Protein AF-A0A1G6X9D0-F1 (afdb_monomer)

Foldseek 3Di:
DVVVVVVVVLCVVPPPDDPVRSQCVQQPDPDSSWGDDVPDTDDDPVVDDDDDDPDCPVPDDDPVNVPDD

Sequence (69 aa):
YSWLRVCRWLRKHHKGLSWRKLHPRAFTGSTKWEIRAGEVTLFDPTSIPSKRYRYRGAKIPTPWSSNAA

Radius of gyration: 20.31 Å; Cα contacts (8 Å, |Δi|>4): 31; chains: 1; bounding box: 30×20×63 Å

Mean predicted aligned error: 8.75 Å

pLDDT: mean 82.3, std 8.51, range [50.62, 93.06]

Organism: NCBI:txid1271860

Structure (mmCIF, N/CA/C/O backbone):
data_AF-A0A1G6X9D0-F1
#
_entry.id   AF-A0A1G6X9D0-F1
#
loop_
_atom_site.group_PDB
_atom_site.id
_atom_site.type_symbol
_atom_site.label_atom_id
_atom_site.label_alt_id
_atom_site.label_comp_id
_atom_site.label_asym_id
_atom_site.label_entity_id
_atom_site.label_seq_id
_atom_site.pdbx_PDB_ins_code
_atom_site.Cartn_x
_atom_site.Cartn_y
_atom_site.Cartn_z
_atom_site.occupancy
_atom_site.B_iso_or_equiv
_atom_site.auth_seq_id
_atom_site.auth_comp_id
_atom_site.auth_asym_id
_atom_site.auth_atom_id
_atom_site.pdbx_PDB_model_num
ATOM 1 N N . TYR A 1 1 ? -0.860 9.774 -3.356 1.00 79.62 1 TYR A N 1
ATOM 2 C CA . TYR A 1 1 ? -0.923 8.298 -3.364 1.00 79.62 1 TYR A CA 1
ATOM 3 C C . TYR A 1 1 ? -2.364 7.794 -3.345 1.00 79.62 1 TYR A C 1
ATOM 5 O O . TYR A 1 1 ? -3.216 8.445 -2.745 1.00 79.62 1 TYR A O 1
ATOM 13 N N . SER A 1 2 ? -2.640 6.659 -3.998 1.00 84.25 2 SER A N 1
ATOM 14 C CA . SER A 1 2 ? -3.971 6.026 -4.093 1.00 84.25 2 SER A CA 1
ATOM 15 C C . SER A 1 2 ? -4.525 5.585 -2.733 1.00 84.25 2 SER A C 1
ATOM 17 O O . SER A 1 2 ? -5.709 5.792 -2.466 1.00 84.25 2 SER A O 1
ATOM 19 N N . TRP A 1 3 ? -3.667 5.087 -1.836 1.00 85.69 3 TRP A N 1
ATOM 20 C CA . TRP A 1 3 ? -4.053 4.614 -0.499 1.00 85.69 3 TRP A CA 1
ATOM 21 C C . TRP A 1 3 ? -4.774 5.681 0.345 1.00 85.69 3 TRP A C 1
ATOM 23 O O . TRP A 1 3 ? -5.724 5.361 1.052 1.00 85.69 3 TRP A O 1
ATOM 33 N N . LEU A 1 4 ? -4.430 6.969 0.201 1.00 88.38 4 LEU A N 1
ATOM 34 C CA . LEU A 1 4 ? -5.119 8.065 0.901 1.00 88.38 4 LEU A CA 1
ATOM 35 C C . LEU A 1 4 ? -6.605 8.169 0.522 1.00 88.38 4 LEU A C 1
ATOM 37 O O . LEU A 1 4 ? -7.439 8.494 1.371 1.00 88.38 4 LEU A O 1
ATOM 41 N N . ARG A 1 5 ? -6.952 7.911 -0.748 1.00 92.12 5 ARG A N 1
ATOM 42 C CA . ARG A 1 5 ? -8.355 7.902 -1.199 1.00 92.12 5 ARG A CA 1
ATOM 43 C C . ARG A 1 5 ? -9.096 6.707 -0.608 1.00 92.12 5 ARG A C 1
ATOM 45 O O . ARG A 1 5 ? -10.185 6.891 -0.072 1.00 92.12 5 ARG A O 1
ATOM 52 N N . VAL A 1 6 ? -8.465 5.534 -0.610 1.00 89.56 6 VAL A N 1
ATOM 53 C CA . VAL A 1 6 ? -9.026 4.313 -0.014 1.00 89.56 6 VAL A CA 1
ATOM 54 C C . VAL A 1 6 ? -9.271 4.499 1.486 1.00 89.56 6 VAL A C 1
ATOM 56 O O . VAL A 1 6 ? -10.376 4.246 1.952 1.00 89.56 6 VAL A O 1
ATOM 59 N N . CYS A 1 7 ? -8.324 5.069 2.239 1.00 89.81 7 CYS A N 1
ATOM 60 C CA . CYS A 1 7 ? -8.515 5.386 3.661 1.00 89.81 7 CYS A CA 1
ATOM 61 C C . CYS A 1 7 ? -9.694 6.338 3.912 1.00 89.81 7 CYS A C 1
ATOM 63 O O . CYS A 1 7 ? -10.429 6.182 4.888 1.00 89.81 7 CYS A O 1
ATOM 65 N N . ARG A 1 8 ? -9.891 7.343 3.047 1.00 91.69 8 ARG A N 1
ATOM 66 C CA . ARG A 1 8 ? -11.046 8.254 3.136 1.00 91.69 8 ARG A CA 1
ATOM 67 C C . ARG A 1 8 ? -12.360 7.520 2.875 1.00 91.69 8 ARG A C 1
ATOM 69 O O . ARG A 1 8 ? -13.320 7.753 3.604 1.00 91.69 8 ARG A O 1
ATOM 76 N N . TRP A 1 9 ? -12.401 6.624 1.892 1.00 92.31 9 TRP A N 1
ATOM 77 C CA . TRP A 1 9 ? -13.576 5.791 1.631 1.00 92.31 9 TRP A CA 1
ATOM 78 C C . TRP A 1 9 ? -13.867 4.824 2.771 1.00 92.31 9 TRP A C 1
ATOM 80 O O . TRP A 1 9 ? -15.002 4.780 3.233 1.00 92.31 9 TRP A O 1
ATOM 90 N N . LEU A 1 10 ? -12.853 4.145 3.306 1.00 90.19 10 LEU A N 1
ATOM 91 C CA . LEU A 1 10 ? -13.002 3.263 4.464 1.00 90.19 10 LEU A CA 1
ATOM 92 C C . LEU A 1 10 ? -13.606 4.011 5.658 1.00 90.19 10 LEU A C 1
ATOM 94 O O . LEU A 1 10 ? -14.564 3.524 6.257 1.00 90.19 10 LEU A O 1
ATOM 98 N N . ARG A 1 11 ? -13.125 5.226 5.955 1.00 90.75 11 ARG A N 1
ATOM 99 C CA . ARG A 1 11 ? -13.715 6.077 7.003 1.00 90.75 11 ARG A CA 1
ATOM 100 C C . ARG A 1 11 ? -15.148 6.509 6.689 1.00 90.75 11 ARG A C 1
ATOM 102 O O . ARG A 1 11 ? -15.973 6.551 7.594 1.00 90.75 11 ARG A O 1
ATOM 109 N N . LYS A 1 12 ? -15.456 6.829 5.428 1.00 93.06 12 LYS A N 1
ATOM 110 C CA . LYS A 1 12 ? -16.808 7.232 5.004 1.00 93.06 12 LYS A CA 1
ATOM 111 C C . LYS A 1 12 ? -17.811 6.077 5.087 1.00 93.06 12 LYS A C 1
ATOM 113 O O . LYS A 1 12 ? -18.963 6.333 5.421 1.00 93.06 12 LYS A O 1
ATOM 118 N N . HIS A 1 13 ? -17.390 4.849 4.787 1.00 91.00 13 HIS A N 1
ATOM 119 C CA . HIS A 1 13 ? -18.232 3.654 4.877 1.00 91.00 13 HIS A CA 1
ATOM 120 C C . HIS A 1 13 ? -18.459 3.200 6.324 1.00 91.00 13 HIS A C 1
ATOM 122 O O . HIS A 1 13 ? -19.545 2.737 6.646 1.00 91.00 13 HIS A O 1
ATOM 128 N N . HIS A 1 14 ? -17.481 3.390 7.212 1.00 90.31 14 HIS A N 1
ATOM 129 C CA . HIS A 1 14 ? -17.565 2.979 8.617 1.00 90.31 14 HIS A CA 1
ATOM 130 C C . HIS A 1 14 ? -17.845 4.168 9.543 1.00 90.31 14 HIS A C 1
ATOM 132 O O . HIS A 1 14 ? -17.083 4.446 10.475 1.00 90.31 14 HIS A O 1
ATOM 138 N N . LYS A 1 15 ? -18.937 4.898 9.284 1.00 87.12 15 LYS A N 1
ATOM 139 C CA . LYS A 1 15 ? -19.353 6.012 10.151 1.00 87.12 15 LYS A CA 1
ATOM 140 C C . LYS A 1 15 ? -19.641 5.485 11.562 1.00 87.12 15 LYS A C 1
ATOM 142 O O . LYS A 1 15 ? -20.347 4.498 11.719 1.00 87.12 15 LYS A O 1
ATOM 147 N N . GLY A 1 16 ? -19.069 6.130 12.578 1.00 86.88 16 GLY A N 1
ATOM 148 C CA . GLY A 1 16 ? -19.207 5.727 13.986 1.00 86.88 16 GLY A CA 1
ATOM 149 C C . GLY A 1 16 ? -18.145 4.740 14.484 1.00 86.88 16 GLY A C 1
ATOM 150 O O . GLY A 1 16 ? -18.010 4.545 15.691 1.00 86.88 16 GLY A O 1
ATOM 151 N N . LEU A 1 17 ? -17.326 4.165 13.596 1.00 90.88 17 LEU A N 1
ATOM 152 C CA . LEU A 1 17 ? -16.195 3.337 14.001 1.00 90.88 17 LEU A CA 1
ATOM 153 C C . LEU A 1 17 ? -14.927 4.192 14.114 1.00 90.88 17 LEU A C 1
ATOM 155 O O . LEU A 1 17 ? -14.542 4.895 13.179 1.00 90.88 17 LEU A O 1
ATOM 159 N N . SER A 1 18 ? -14.245 4.125 15.258 1.00 90.69 18 SER A N 1
ATOM 160 C CA . SER A 1 18 ? -12.984 4.848 15.428 1.00 90.69 18 SER A CA 1
ATOM 161 C C . SER A 1 18 ? -11.893 4.277 14.519 1.00 90.69 18 SER A C 1
ATOM 163 O O . SER A 1 18 ? -11.827 3.068 14.281 1.00 90.69 18 SER A O 1
ATOM 165 N N . TRP A 1 19 ? -10.978 5.136 14.054 1.00 88.25 19 TRP A N 1
ATOM 166 C CA . TRP A 1 19 ? -9.854 4.708 13.211 1.00 88.25 19 TRP A CA 1
ATOM 167 C C . TRP A 1 19 ? -9.013 3.612 13.877 1.00 8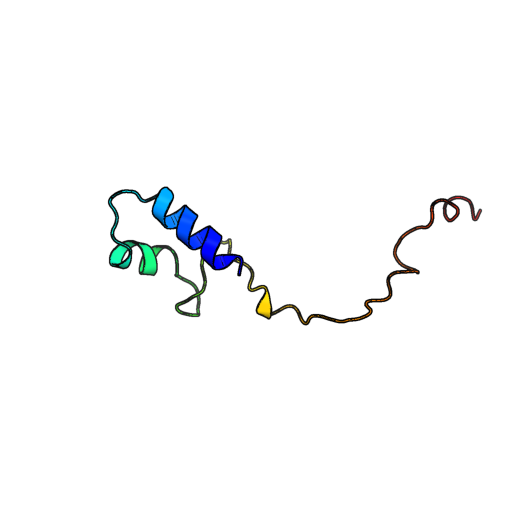8.25 19 TRP A C 1
ATOM 169 O O . TRP A 1 19 ? -8.586 2.675 13.213 1.00 88.25 19 TRP A O 1
ATOM 179 N N . ARG A 1 20 ? -8.867 3.664 15.208 1.00 89.25 20 ARG A N 1
ATOM 180 C CA . ARG A 1 20 ? -8.164 2.645 16.003 1.00 89.25 20 ARG A CA 1
ATOM 181 C C . ARG A 1 20 ? -8.781 1.247 15.876 1.00 89.25 20 ARG A C 1
ATOM 183 O O . ARG A 1 20 ? -8.056 0.265 15.954 1.00 89.25 20 ARG A O 1
ATOM 190 N N . LYS A 1 21 ? -10.101 1.154 15.677 1.00 89.75 21 LYS A N 1
ATOM 191 C CA . LYS A 1 21 ? -10.813 -0.112 15.432 1.00 89.75 21 LYS A CA 1
ATOM 192 C C . LYS A 1 21 ? -10.839 -0.482 13.948 1.00 89.75 21 LYS A C 1
ATOM 194 O O . LYS A 1 21 ? -10.800 -1.661 13.622 1.00 89.75 21 LYS A O 1
ATOM 199 N N . LEU A 1 22 ? -10.911 0.508 13.060 1.00 89.06 22 LEU A N 1
ATOM 200 C CA . LEU A 1 22 ? -10.968 0.298 11.612 1.00 89.06 22 LEU A CA 1
ATOM 201 C C . LEU A 1 22 ? -9.622 -0.153 11.030 1.00 89.06 22 LEU A C 1
ATOM 203 O O . LEU A 1 22 ? -9.586 -1.054 10.200 1.00 89.06 22 LEU A O 1
ATOM 207 N N . HIS A 1 23 ? -8.520 0.442 11.486 1.00 86.75 23 HIS A N 1
ATOM 208 C CA . HIS A 1 23 ? -7.174 0.160 10.996 1.00 86.75 23 HIS A CA 1
ATOM 209 C C . HIS A 1 23 ? -6.809 -1.335 11.058 1.00 86.75 23 HIS A C 1
ATOM 211 O O . HIS A 1 23 ? -6.533 -1.905 10.011 1.00 86.75 23 HIS A O 1
ATOM 217 N N . PRO A 1 24 ? -6.863 -2.035 12.207 1.00 86.62 24 PRO A N 1
ATOM 218 C CA . PRO A 1 24 ? -6.509 -3.459 12.246 1.00 86.62 24 PRO A CA 1
ATOM 219 C C . PRO A 1 24 ? -7.435 -4.358 11.405 1.00 86.62 24 PRO A C 1
ATOM 221 O O . PRO A 1 24 ? -7.044 -5.462 11.048 1.00 86.62 24 PRO A O 1
ATOM 224 N N . ARG A 1 25 ? -8.652 -3.900 11.077 1.00 85.81 25 ARG A N 1
ATOM 225 C CA . ARG A 1 25 ? -9.618 -4.658 10.262 1.00 85.81 25 ARG A CA 1
ATOM 226 C C . ARG A 1 25 ? -9.394 -4.508 8.761 1.00 85.81 25 ARG A C 1
ATOM 228 O O . ARG A 1 25 ? -9.706 -5.424 8.017 1.00 85.81 25 ARG A O 1
ATOM 235 N N . ALA A 1 26 ? -8.939 -3.336 8.324 1.00 83.94 26 ALA A N 1
ATOM 236 C CA . ALA A 1 26 ? -8.726 -3.038 6.908 1.00 83.94 26 ALA A CA 1
ATOM 237 C C . ALA A 1 26 ? -7.273 -3.271 6.461 1.00 83.94 26 ALA A C 1
ATOM 239 O O . ALA A 1 26 ? -7.011 -3.441 5.271 1.00 83.94 26 ALA A O 1
ATOM 240 N N . PHE A 1 27 ? -6.332 -3.246 7.406 1.00 85.62 27 PHE A N 1
ATOM 241 C CA . PHE A 1 27 ? -4.904 -3.402 7.156 1.00 85.62 27 PHE A CA 1
ATOM 242 C C . PHE A 1 27 ? -4.425 -4.750 7.698 1.00 85.62 27 PHE A C 1
ATOM 244 O O . PHE A 1 27 ? -3.895 -4.832 8.806 1.00 85.62 27 PHE A O 1
ATOM 251 N N . THR A 1 28 ? -4.675 -5.808 6.927 1.00 80.50 28 THR A N 1
ATOM 252 C CA . THR A 1 28 ? -4.458 -7.215 7.324 1.00 80.50 28 THR A CA 1
ATOM 253 C C . THR A 1 28 ? -3.466 -7.929 6.395 1.00 80.50 28 THR A C 1
ATOM 255 O O . THR A 1 28 ? -3.516 -9.145 6.229 1.00 80.50 28 THR A O 1
ATOM 258 N N . GLY A 1 29 ? -2.594 -7.182 5.712 1.00 76.25 29 GLY A N 1
ATOM 259 C CA . GLY A 1 29 ? -1.515 -7.774 4.919 1.00 76.25 29 GLY A CA 1
ATOM 260 C C . GLY A 1 29 ? -0.285 -8.141 5.747 1.00 76.25 29 GLY A C 1
ATOM 261 O O . GLY A 1 29 ? -0.257 -7.966 6.967 1.00 76.25 29 GLY A O 1
ATOM 262 N N . SER A 1 30 ? 0.742 -8.655 5.068 1.00 75.25 30 SER A N 1
ATOM 263 C CA . SER A 1 30 ? 2.002 -9.067 5.708 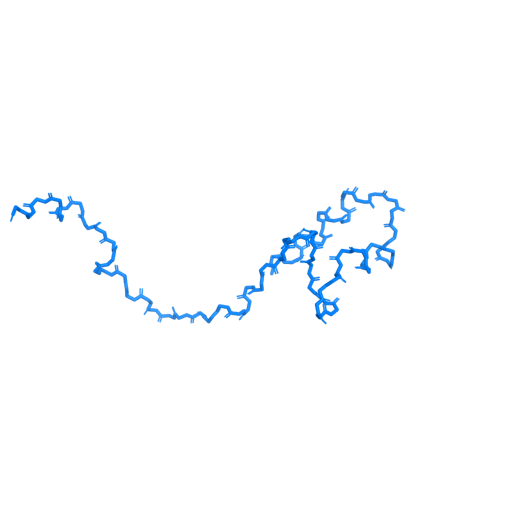1.00 75.25 30 SER A CA 1
ATOM 264 C C . SER A 1 30 ? 2.725 -7.871 6.330 1.00 75.25 30 SER A C 1
ATOM 266 O O . SER A 1 30 ? 3.382 -7.990 7.363 1.00 75.25 30 SER A O 1
ATOM 268 N N . THR A 1 31 ? 2.544 -6.693 5.731 1.00 75.69 31 THR A N 1
ATOM 269 C CA . THR A 1 31 ? 2.971 -5.407 6.278 1.00 75.69 31 THR A CA 1
ATOM 270 C C . THR A 1 31 ? 1.800 -4.684 6.943 1.00 75.69 31 THR A C 1
ATOM 272 O O . THR A 1 31 ? 0.689 -4.650 6.416 1.00 75.69 31 THR A O 1
ATOM 275 N N . LYS A 1 32 ? 2.068 -3.970 8.047 1.00 68.62 32 LYS A N 1
ATOM 276 C CA . LYS A 1 32 ? 1.085 -3.176 8.823 1.00 68.62 32 LYS A CA 1
ATOM 277 C C . LYS A 1 32 ? 0.315 -2.107 8.016 1.00 68.62 32 LYS A C 1
ATOM 279 O O . LYS A 1 32 ? -0.634 -1.523 8.532 1.00 68.62 32 LYS A O 1
ATOM 284 N N . TRP A 1 33 ? 0.717 -1.841 6.774 1.00 77.19 33 TRP A N 1
ATOM 285 C CA . TRP A 1 33 ? 0.170 -0.796 5.902 1.00 77.19 33 TRP A CA 1
ATOM 286 C C . TRP A 1 33 ? -0.461 -1.327 4.606 1.00 77.19 33 TRP A C 1
ATOM 288 O O . TRP A 1 33 ? -0.916 -0.537 3.779 1.00 77.19 33 TRP A O 1
ATOM 298 N N . GLU A 1 34 ? -0.538 -2.645 4.432 1.00 85.50 34 GLU A N 1
ATOM 299 C CA . GLU A 1 34 ? -1.213 -3.262 3.289 1.00 85.50 34 GLU A CA 1
ATOM 300 C C . GLU A 1 34 ? -2.725 -3.304 3.507 1.00 85.50 34 GLU A C 1
ATOM 302 O O . GLU A 1 34 ? -3.213 -3.941 4.441 1.00 85.50 34 GLU A O 1
ATOM 307 N N . ILE A 1 35 ? -3.474 -2.646 2.621 1.00 87.38 35 ILE A N 1
ATOM 308 C CA . ILE A 1 35 ? -4.939 -2.682 2.636 1.00 87.38 35 ILE A CA 1
ATOM 309 C C . ILE A 1 35 ? -5.396 -3.952 1.918 1.00 87.38 35 ILE A C 1
ATOM 311 O O . ILE A 1 35 ? -5.118 -4.117 0.727 1.00 87.38 35 ILE A O 1
ATOM 315 N N . ARG A 1 36 ? -6.118 -4.824 2.626 1.00 86.75 36 ARG A N 1
ATOM 316 C CA . ARG A 1 36 ? -6.671 -6.074 2.087 1.00 86.75 36 ARG A CA 1
ATOM 317 C C . ARG A 1 36 ? -8.162 -6.184 2.369 1.00 86.75 36 ARG A C 1
ATOM 319 O O . ARG A 1 36 ? -8.631 -5.784 3.431 1.00 86.75 36 ARG A O 1
ATOM 326 N N . ALA A 1 37 ? -8.894 -6.745 1.416 1.00 84.44 37 ALA A N 1
ATOM 327 C CA . ALA A 1 37 ? -10.302 -7.091 1.550 1.00 84.44 37 ALA A CA 1
ATOM 328 C C . ALA A 1 37 ? -10.534 -8.462 0.900 1.00 84.44 37 ALA A C 1
ATOM 330 O O . ALA A 1 37 ? -10.562 -8.574 -0.326 1.00 84.44 37 ALA A O 1
ATOM 33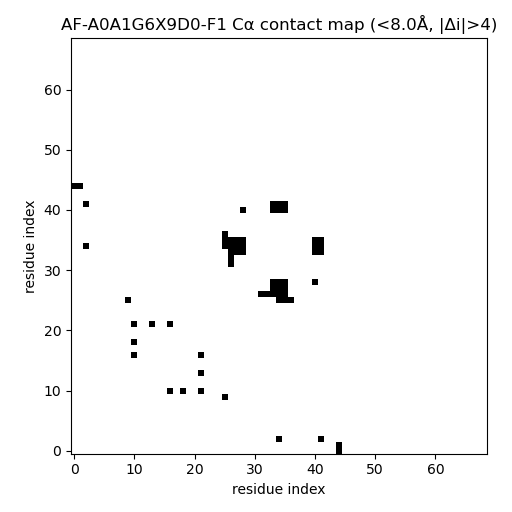1 N N . GLY A 1 38 ? -10.658 -9.508 1.724 1.00 82.19 38 GLY A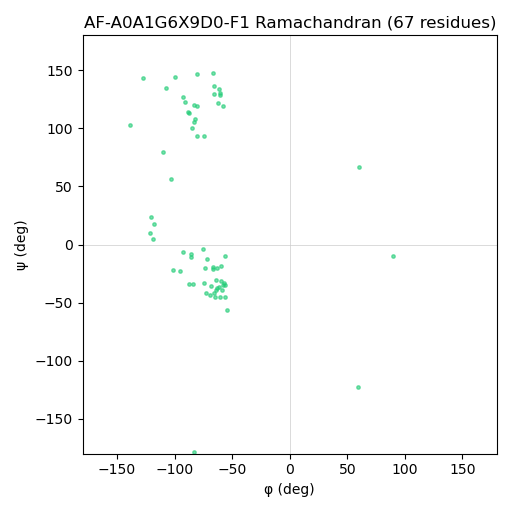 N 1
ATOM 332 C CA . GLY A 1 38 ? -10.684 -10.890 1.241 1.00 82.19 38 GLY A CA 1
ATOM 333 C C . GLY A 1 38 ? -9.395 -11.228 0.489 1.00 82.19 38 GLY A C 1
ATOM 334 O O . GLY A 1 38 ? -8.302 -11.054 1.023 1.00 82.19 38 GLY A O 1
ATOM 335 N N . GLU A 1 39 ? -9.528 -11.651 -0.766 1.00 84.00 39 GLU A N 1
ATOM 336 C CA . GLU A 1 39 ? -8.400 -11.989 -1.648 1.00 84.00 39 GLU A CA 1
ATOM 337 C C . GLU A 1 39 ? -7.814 -10.774 -2.390 1.00 84.00 39 GLU A C 1
ATOM 339 O O . GLU A 1 39 ? -6.764 -10.866 -3.027 1.00 84.00 39 GLU A O 1
ATOM 344 N N . VAL A 1 40 ? -8.457 -9.604 -2.300 1.00 87.19 40 VAL A N 1
ATOM 345 C CA . VAL A 1 40 ? -8.017 -8.400 -3.013 1.00 87.19 40 VAL A CA 1
ATOM 346 C C . VAL A 1 40 ? -7.068 -7.589 -2.139 1.00 87.19 40 VAL A C 1
ATOM 348 O O . VAL A 1 40 ? -7.422 -7.144 -1.045 1.00 87.19 40 VAL A O 1
ATOM 351 N N . THR A 1 41 ? -5.862 -7.340 -2.649 1.00 89.12 41 THR A N 1
ATOM 352 C CA . THR A 1 41 ? -4.866 -6.463 -2.015 1.00 89.12 41 THR A CA 1
ATOM 353 C C . THR A 1 41 ? -4.748 -5.161 -2.795 1.00 89.12 41 THR A C 1
ATOM 355 O O . THR A 1 41 ? -4.669 -5.173 -4.025 1.00 89.12 41 THR A O 1
ATOM 358 N N . LEU A 1 42 ? -4.720 -4.023 -2.095 1.00 88.75 42 LEU A N 1
ATOM 359 C CA . LEU A 1 42 ? -4.439 -2.741 -2.729 1.00 88.75 42 LEU A CA 1
ATOM 360 C C . LEU A 1 42 ? -3.034 -2.771 -3.329 1.00 88.75 42 LEU A C 1
ATOM 362 O O . LEU A 1 42 ? -2.046 -2.951 -2.623 1.00 88.75 42 LEU A O 1
ATOM 366 N N . PHE A 1 43 ? -2.970 -2.537 -4.633 1.00 88.38 43 PHE A N 1
ATOM 367 C CA . PHE A 1 43 ? -1.718 -2.470 -5.361 1.00 88.38 43 PHE A CA 1
ATOM 368 C C . PHE A 1 43 ? -0.818 -1.338 -4.850 1.00 88.38 43 PHE A C 1
ATOM 370 O O . PHE A 1 43 ? -1.274 -0.199 -4.701 1.00 88.38 43 PHE A O 1
ATOM 377 N N . ASP A 1 44 ? 0.462 -1.644 -4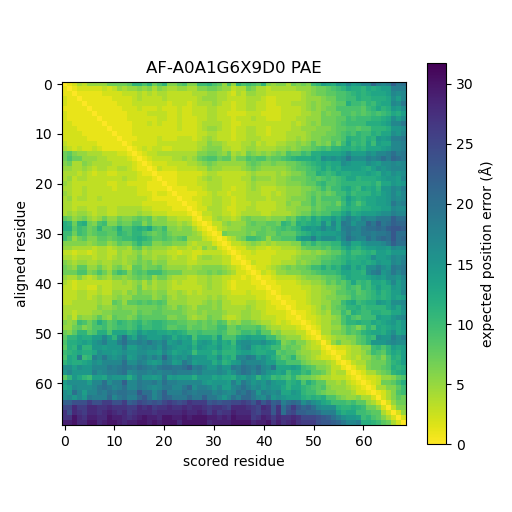.640 1.00 85.38 44 ASP A N 1
ATOM 378 C CA . ASP A 1 44 ? 1.479 -0.665 -4.277 1.00 85.38 44 ASP A CA 1
ATOM 379 C C . ASP A 1 44 ? 2.028 0.042 -5.533 1.00 85.38 44 ASP A C 1
ATOM 381 O O . ASP A 1 44 ? 2.824 -0.543 -6.271 1.00 85.38 44 ASP A O 1
ATOM 385 N N . PRO A 1 45 ? 1.659 1.313 -5.795 1.00 82.38 45 PRO A N 1
ATOM 386 C CA . PRO A 1 45 ? 2.144 2.037 -6.965 1.00 82.38 45 PRO A CA 1
ATOM 387 C C . PRO A 1 45 ? 3.649 2.324 -6.918 1.00 82.38 45 PRO A C 1
ATOM 389 O O . PRO A 1 45 ? 4.224 2.602 -7.967 1.00 82.38 45 PRO A O 1
ATOM 392 N N . THR A 1 46 ? 4.289 2.270 -5.744 1.00 83.62 46 THR A N 1
ATOM 393 C CA . THR A 1 46 ? 5.741 2.481 -5.628 1.00 83.62 46 THR A CA 1
ATOM 394 C C . THR A 1 46 ? 6.545 1.294 -6.152 1.00 83.62 46 THR A C 1
ATOM 396 O O . THR A 1 46 ? 7.686 1.474 -6.569 1.00 83.62 46 THR A O 1
ATOM 399 N N . SER A 1 47 ? 5.922 0.114 -6.245 1.00 85.25 47 SER A N 1
ATOM 400 C CA . SER A 1 47 ? 6.533 -1.070 -6.854 1.00 85.25 47 SER A CA 1
ATOM 401 C C . SER A 1 47 ? 6.778 -0.922 -8.360 1.00 85.25 47 SER A C 1
ATOM 403 O O . SER A 1 47 ? 7.614 -1.631 -8.920 1.00 85.25 47 SER A O 1
ATOM 405 N N . ILE A 1 48 ? 6.073 -0.006 -9.039 1.00 85.38 48 ILE A N 1
ATOM 406 C CA . ILE A 1 48 ? 6.256 0.227 -10.473 1.00 85.38 48 ILE A CA 1
ATOM 407 C C . ILE A 1 48 ? 7.377 1.250 -10.675 1.00 85.38 48 ILE A C 1
ATOM 409 O O . ILE A 1 48 ? 7.176 2.434 -10.391 1.00 85.38 48 ILE A O 1
ATOM 413 N N . PRO A 1 49 ? 8.525 0.860 -11.259 1.00 85.81 49 PRO A N 1
ATOM 414 C CA . PRO A 1 49 ? 9.548 1.827 -11.619 1.00 85.81 49 PRO A CA 1
ATOM 415 C C . PRO A 1 49 ? 9.034 2.754 -12.728 1.00 85.81 49 PRO A C 1
ATOM 417 O O . PRO A 1 49 ? 8.561 2.307 -13.781 1.00 85.81 49 PRO A O 1
ATOM 420 N N . SER A 1 50 ? 9.167 4.063 -12.522 1.00 83.50 50 SER A N 1
ATOM 421 C CA . SER A 1 50 ? 8.866 5.072 -13.535 1.00 83.50 50 SER A CA 1
ATOM 422 C C . SER A 1 50 ? 9.966 5.094 -14.604 1.00 83.50 50 SER A C 1
ATOM 424 O O . SER A 1 50 ? 10.985 5.769 -14.489 1.00 83.50 50 SER A O 1
ATOM 426 N N . LYS A 1 51 ? 9.770 4.346 -15.696 1.00 84.56 51 LYS A N 1
ATOM 427 C CA . LYS A 1 51 ? 10.674 4.396 -16.856 1.00 84.56 51 LYS A CA 1
ATOM 428 C C . LYS A 1 51 ? 10.312 5.581 -17.748 1.00 84.56 51 LYS A C 1
ATOM 430 O O . LYS A 1 51 ? 9.294 5.551 -18.444 1.00 84.56 51 LYS A O 1
ATOM 435 N N . ARG A 1 52 ? 11.153 6.618 -17.743 1.00 83.62 52 ARG A N 1
ATOM 436 C CA . ARG A 1 52 ? 11.118 7.662 -18.777 1.00 83.62 52 ARG A CA 1
ATOM 437 C C . ARG A 1 52 ? 11.517 7.010 -20.107 1.00 83.62 52 ARG A C 1
ATOM 439 O O . ARG A 1 52 ? 12.427 6.195 -20.138 1.00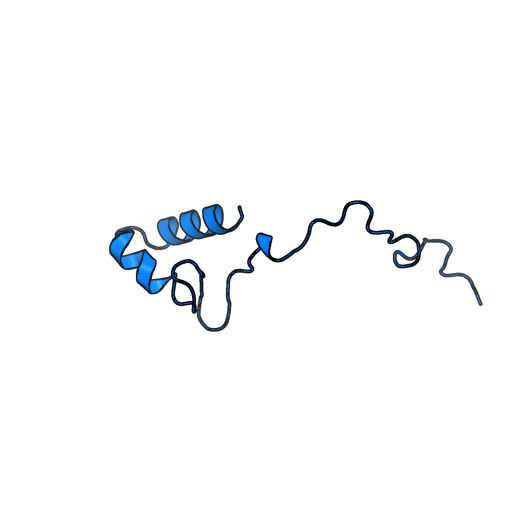 83.62 52 ARG A O 1
ATOM 446 N N . TYR A 1 53 ? 10.802 7.331 -21.178 1.00 79.12 53 TYR A N 1
ATOM 447 C CA . TYR A 1 53 ? 10.966 6.714 -22.502 1.00 79.12 53 TYR A CA 1
ATOM 448 C C . TYR A 1 53 ? 10.722 5.199 -22.529 1.00 79.12 53 TYR A C 1
ATOM 450 O O . TYR A 1 53 ? 11.590 4.387 -22.838 1.00 79.12 53 TYR A O 1
ATOM 458 N N . ARG A 1 54 ? 9.474 4.796 -22.280 1.00 74.62 54 ARG A N 1
ATOM 459 C CA . ARG A 1 54 ? 9.008 3.472 -22.703 1.00 74.62 54 ARG A CA 1
ATOM 460 C C . ARG A 1 54 ? 8.640 3.536 -24.188 1.00 74.62 54 ARG A C 1
ATOM 462 O O . ARG A 1 54 ? 7.509 3.891 -24.511 1.00 74.62 54 ARG A O 1
ATOM 469 N N . TYR A 1 55 ? 9.573 3.207 -25.086 1.00 78.62 55 TYR A N 1
ATOM 470 C CA . TYR A 1 55 ? 9.268 3.108 -26.519 1.00 78.62 55 TYR A CA 1
ATOM 471 C C . TYR A 1 55 ? 8.153 2.073 -26.744 1.00 78.62 55 TYR A C 1
ATOM 473 O O . TYR A 1 55 ? 8.274 0.907 -26.363 1.00 78.62 55 TYR A O 1
ATOM 481 N N . ARG A 1 56 ? 7.027 2.519 -27.312 1.00 75.31 56 ARG A N 1
ATOM 482 C CA . ARG A 1 56 ? 5.867 1.677 -27.660 1.00 75.31 56 ARG A CA 1
ATOM 483 C C . ARG A 1 56 ? 5.520 1.734 -29.151 1.00 75.31 56 ARG A C 1
ATOM 485 O O . ARG A 1 56 ? 4.489 1.193 -29.530 1.00 75.31 56 ARG A O 1
ATOM 492 N N . GLY A 1 57 ? 6.382 2.331 -29.980 1.00 77.25 57 GLY A N 1
ATOM 493 C CA . GLY A 1 57 ? 6.115 2.564 -31.405 1.00 77.25 57 GLY A CA 1
ATOM 494 C C . GLY A 1 57 ? 5.811 1.294 -32.203 1.00 77.25 57 GLY A C 1
ATOM 495 O O . GLY A 1 57 ? 4.926 1.318 -33.040 1.00 77.25 57 GLY A O 1
ATOM 496 N N . ALA A 1 58 ? 6.452 0.167 -31.873 1.00 75.06 58 ALA A N 1
ATOM 497 C CA . ALA A 1 58 ? 6.183 -1.125 -32.515 1.00 75.06 58 ALA A CA 1
ATOM 498 C C . ALA A 1 58 ? 5.011 -1.924 -31.896 1.00 75.06 58 ALA A C 1
ATOM 500 O O . ALA A 1 58 ? 4.617 -2.947 -32.441 1.00 75.06 58 ALA A O 1
ATOM 501 N N . LYS A 1 59 ? 4.480 -1.512 -30.731 1.00 77.94 59 LYS A N 1
ATOM 502 C CA . LYS A 1 59 ? 3.387 -2.221 -30.023 1.00 77.94 59 LYS A CA 1
ATOM 503 C C . LYS A 1 59 ? 2.018 -1.580 -30.206 1.00 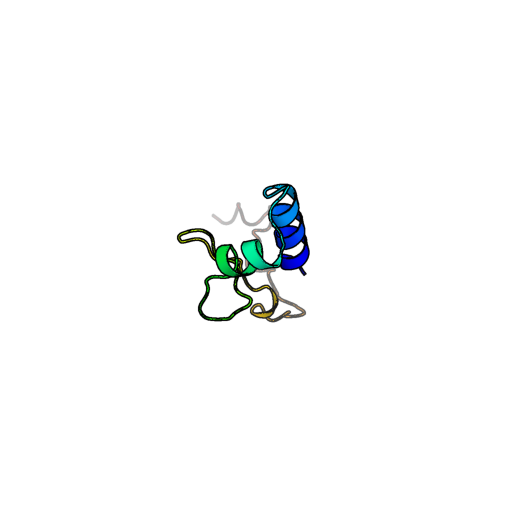77.94 59 LYS A C 1
ATOM 505 O O . LYS A 1 59 ? 1.013 -2.232 -29.947 1.00 77.94 59 LYS A O 1
ATOM 510 N N . ILE A 1 60 ? 1.976 -0.298 -30.550 1.00 78.56 60 ILE A N 1
ATOM 511 C CA . ILE A 1 60 ? 0.731 0.393 -30.865 1.00 78.56 60 ILE A CA 1
ATOM 512 C C . ILE A 1 60 ? 0.507 0.167 -32.361 1.00 78.56 60 ILE A C 1
ATOM 514 O O . ILE A 1 60 ? 1.334 0.637 -33.143 1.00 78.56 60 ILE A O 1
ATOM 518 N N . PRO A 1 61 ? -0.545 -0.564 -32.769 1.00 73.50 61 PRO A N 1
ATOM 519 C CA . PRO A 1 61 ? -0.828 -0.728 -34.185 1.00 73.50 61 PRO A CA 1
ATOM 520 C C . PRO A 1 61 ? -1.074 0.656 -34.781 1.00 73.50 61 PRO A C 1
ATOM 522 O O . PRO A 1 61 ? -1.848 1.448 -34.237 1.00 73.50 61 PRO A O 1
ATOM 525 N N . THR A 1 62 ? -0.383 0.974 -35.873 1.00 72.06 62 THR A N 1
ATOM 526 C CA . THR A 1 62 ? -0.706 2.186 -36.623 1.00 72.06 62 THR A CA 1
ATOM 527 C C . THR A 1 62 ? -1.915 1.879 -37.509 1.00 72.06 62 THR A C 1
ATOM 529 O O . THR A 1 62 ? -2.052 0.742 -37.965 1.00 72.06 62 THR A O 1
ATOM 532 N N . PRO A 1 63 ? -2.809 2.846 -37.763 1.00 75.12 63 PRO A N 1
ATOM 533 C CA . PRO A 1 63 ? -4.051 2.598 -38.505 1.00 75.12 63 PRO A CA 1
ATOM 534 C C . PRO A 1 63 ? -3.828 2.064 -39.933 1.00 75.12 63 PRO A C 1
ATOM 536 O O . PRO A 1 63 ? -4.712 1.441 -40.504 1.00 75.12 63 PRO A O 1
ATOM 539 N N . TRP A 1 64 ? -2.627 2.235 -40.485 1.00 72.88 64 TRP A N 1
ATOM 540 C CA . TRP A 1 64 ? -2.199 1.733 -41.798 1.00 72.88 64 TRP A CA 1
ATOM 541 C C . TRP A 1 64 ? -1.521 0.352 -41.740 1.00 72.88 64 TRP A C 1
ATOM 543 O O . TRP A 1 64 ? -1.251 -0.242 -42.777 1.00 72.88 64 TRP A O 1
ATOM 553 N N . SER A 1 65 ? -1.262 -0.190 -40.542 1.00 66.62 65 SER A N 1
ATOM 554 C CA . SER A 1 65 ? -0.659 -1.526 -40.355 1.00 66.62 65 SER A CA 1
ATOM 555 C C . SER A 1 65 ? -1.619 -2.670 -40.697 1.00 66.62 65 SER A C 1
ATOM 557 O O . SER A 1 65 ? -1.189 -3.812 -40.796 1.00 66.62 65 SER A O 1
ATOM 559 N N . SER A 1 66 ? -2.915 -2.382 -40.861 1.00 65.19 66 SER A N 1
ATOM 560 C CA . SER A 1 66 ? -3.943 -3.393 -41.138 1.00 65.19 66 SER A CA 1
ATOM 561 C C . SER A 1 66 ? -3.925 -3.918 -42.581 1.00 65.19 66 SER A C 1
ATOM 563 O O . SER A 1 66 ? -4.722 -4.798 -42.888 1.00 65.19 66 SER A O 1
ATOM 565 N N . ASN A 1 67 ? -3.066 -3.383 -43.460 1.00 62.72 67 ASN A N 1
ATOM 566 C CA . ASN A 1 67 ? -3.118 -3.651 -44.902 1.00 62.72 67 ASN A CA 1
ATOM 567 C C . ASN A 1 67 ? -1.865 -4.335 -45.482 1.00 62.72 67 ASN A C 1
ATOM 569 O O . ASN A 1 67 ? -1.655 -4.285 -46.692 1.00 62.72 67 ASN A O 1
ATOM 573 N N . ALA A 1 68 ? -1.022 -4.952 -44.649 1.00 57.41 68 ALA A N 1
ATOM 574 C CA . ALA A 1 68 ? 0.028 -5.844 -45.137 1.00 57.4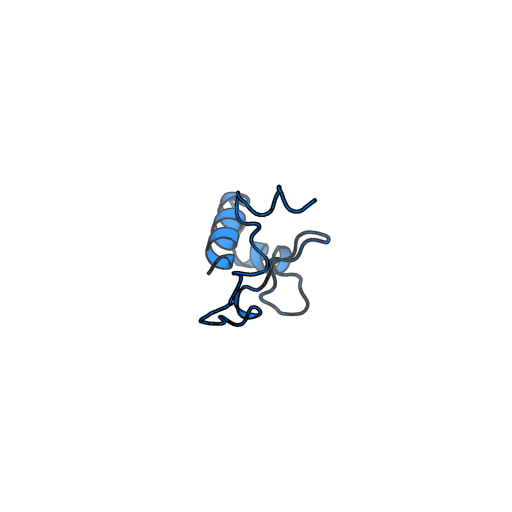1 68 ALA A CA 1
ATOM 575 C C . ALA A 1 68 ? -0.573 -7.245 -45.339 1.00 57.41 68 ALA A C 1
ATOM 577 O O . ALA A 1 68 ? -0.817 -7.956 -44.363 1.00 57.41 68 ALA A O 1
ATOM 578 N N . ALA A 1 69 ? -0.887 -7.556 -46.599 1.00 50.62 69 ALA A N 1
ATOM 579 C CA . ALA A 1 69 ? -1.276 -8.881 -47.081 1.00 50.62 69 ALA A CA 1
ATOM 580 C C . ALA A 1 69 ? -0.105 -9.873 -47.028 1.00 50.62 69 ALA A C 1
ATOM 582 O O . ALA A 1 69 ? 1.055 -9.416 -47.165 1.00 50.62 69 ALA A O 1
#

Secondary structure (DSSP, 8-state):
-HHHHHHHHHHHHSTT--HHHHHHHH--SSSTT--EETTEE---GGGS---S----TTTS--TTGGG--

Solvent-accessible surface area (backbone atoms only — not comparable to full-atom values): 4659 Å² total; per-residue (Å²): 118,72,65,62,57,52,55,51,49,54,52,66,74,39,71,93,58,52,65,84,65,46,46,69,68,39,27,66,43,98,46,86,80,32,44,36,59,90,92,49,65,64,7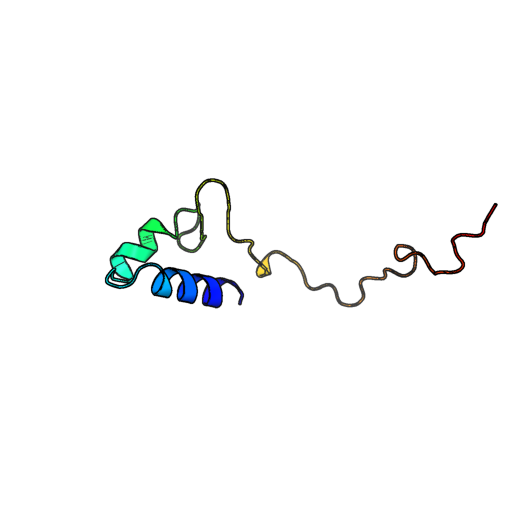9,65,71,82,78,56,79,87,67,80,84,73,87,49,76,91,74,52,82,53,92,76,65,82,72,77,127